Protein AF-A0A5S5BSA8-F1 (afdb_monomer_lite)

Sequence (87 aa):
MLLSEHMKETADIISGFTTGTMFVLGGIVGLQLKNGEQLFLNDSDLIEVRNDTQYIRVSVQQIIETRTDEGWPLFGGVYTRVKKGRV

Secondary structure (DSSP, 8-state):
--HHHHHHHHHHHHTT-EEEEEEEETTEEEEE-TTS-EEE--TTSEEEEEETTEEEEE-HHHHHH-B-TTS-BTTTT-EEEEEPPP-

pLDDT: mean 92.15, std 8.95, range [49.72, 98.06]

Radius of gyration: 12.74 Å; chains: 1; bounding box: 29×34×28 Å

Foldseek 3Di:
DPVVVVVVVVVLVVVVWQKAFWAADPLWIWGQHPVRDIGTDAQLKFKWFDDPPDTDTDGSVCQSPDADPVRHRPRGGTIMIMDGGDD

Structure (mmCIF, N/CA/C/O backbone):
data_AF-A0A5S5BSA8-F1
#
_entry.id   AF-A0A5S5BSA8-F1
#
loop_
_atom_site.group_PDB
_atom_site.id
_atom_site.type_symbol
_atom_site.label_atom_id
_atom_site.label_alt_id
_atom_site.label_comp_id
_atom_site.label_asym_id
_atom_site.label_entity_id
_atom_site.label_seq_id
_atom_site.pdbx_PDB_ins_code
_atom_site.Cartn_x
_atom_site.Cartn_y
_atom_site.Cartn_z
_atom_site.occupancy
_atom_site.B_iso_or_equiv
_atom_site.auth_seq_id
_atom_site.auth_comp_id
_atom_site.auth_asym_id
_atom_site.auth_atom_id
_atom_site.pdbx_PDB_model_num
ATOM 1 N N . MET A 1 1 ? 15.548 -14.687 -5.045 1.00 55.50 1 MET A N 1
ATOM 2 C CA . MET A 1 1 ? 15.576 -13.914 -6.307 1.00 55.50 1 MET A CA 1
ATOM 3 C C . MET A 1 1 ? 15.365 -12.436 -5.968 1.00 55.50 1 MET A C 1
ATOM 5 O O . MET A 1 1 ? 14.236 -11.983 -5.936 1.00 55.50 1 MET A O 1
ATOM 9 N N . LEU A 1 2 ? 16.432 -11.706 -5.619 1.00 64.31 2 LEU A N 1
ATOM 10 C CA . LEU A 1 2 ? 16.348 -10.311 -5.136 1.00 64.31 2 LEU A CA 1
ATOM 11 C C . LEU A 1 2 ? 16.287 -9.288 -6.284 1.00 64.31 2 LEU A C 1
ATOM 13 O O . LEU A 1 2 ? 15.587 -8.287 -6.193 1.00 64.31 2 LEU A O 1
ATOM 17 N N . LEU A 1 3 ? 16.965 -9.573 -7.401 1.00 71.19 3 LEU A N 1
ATOM 18 C CA . LEU A 1 3 ? 17.096 -8.635 -8.518 1.00 71.19 3 LEU A CA 1
ATOM 19 C C . LEU A 1 3 ? 15.749 -8.292 -9.176 1.00 71.19 3 LEU A C 1
ATOM 21 O O . LEU A 1 3 ? 15.471 -7.126 -9.435 1.00 71.19 3 LEU A O 1
ATOM 25 N N . SER A 1 4 ? 14.888 -9.292 -9.397 1.00 81.69 4 SER A N 1
ATOM 26 C CA . SER A 1 4 ? 13.584 -9.065 -10.034 1.00 81.69 4 SER A CA 1
ATOM 27 C C . SER A 1 4 ? 12.656 -8.194 -9.188 1.00 81.69 4 SER A C 1
ATOM 29 O O . SER A 1 4 ? 11.865 -7.448 -9.755 1.00 81.69 4 SER A O 1
ATOM 31 N N . GLU A 1 5 ? 12.731 -8.283 -7.861 1.00 81.25 5 GLU A N 1
ATOM 32 C CA . GLU A 1 5 ? 11.871 -7.507 -6.965 1.00 81.25 5 GLU A CA 1
ATOM 33 C C . GLU A 1 5 ? 12.329 -6.048 -6.886 1.00 81.25 5 GLU A C 1
ATOM 35 O O . GLU A 1 5 ? 11.511 -5.141 -7.027 1.00 81.25 5 GLU A O 1
ATOM 40 N N . HIS A 1 6 ? 13.643 -5.812 -6.812 1.00 83.69 6 HIS A N 1
ATOM 41 C CA . HIS A 1 6 ? 14.207 -4.462 -6.896 1.00 83.69 6 HIS A CA 1
ATOM 42 C C . HIS A 1 6 ? 13.894 -3.764 -8.227 1.00 83.69 6 HIS A C 1
ATOM 44 O O . HIS A 1 6 ? 13.636 -2.560 -8.243 1.00 83.69 6 HIS A O 1
ATOM 50 N N . MET A 1 7 ? 13.876 -4.501 -9.343 1.00 89.06 7 MET A N 1
ATOM 51 C CA . MET A 1 7 ? 13.493 -3.944 -10.646 1.00 89.06 7 MET A CA 1
ATOM 52 C C . MET A 1 7 ? 12.013 -3.549 -10.705 1.00 89.06 7 MET A C 1
ATOM 54 O O . MET A 1 7 ? 11.699 -2.480 -11.225 1.00 89.06 7 MET A O 1
ATOM 58 N N . LYS A 1 8 ? 11.108 -4.375 -10.162 1.00 89.38 8 LYS A N 1
ATOM 59 C CA . LYS A 1 8 ? 9.665 -4.070 -10.125 1.00 89.38 8 LYS A CA 1
ATOM 60 C C . LYS A 1 8 ? 9.380 -2.830 -9.289 1.00 89.38 8 LYS A C 1
ATOM 62 O O . LYS A 1 8 ? 8.686 -1.931 -9.743 1.00 89.38 8 LYS A O 1
ATOM 67 N N . GLU A 1 9 ? 9.991 -2.746 -8.115 1.00 91.31 9 GLU A N 1
ATOM 68 C CA . GLU A 1 9 ? 9.870 -1.573 -7.255 1.00 91.31 9 GLU A CA 1
ATOM 69 C C . GLU A 1 9 ? 10.425 -0.311 -7.924 1.00 91.31 9 GLU A C 1
ATOM 71 O O . GLU A 1 9 ? 9.804 0.745 -7.875 1.00 91.31 9 GLU A O 1
ATOM 76 N N . THR A 1 10 ? 11.564 -0.422 -8.614 1.00 92.88 10 THR A N 1
ATOM 77 C CA . THR A 1 10 ? 12.127 0.699 -9.378 1.00 92.88 10 THR A CA 1
ATOM 78 C C . THR A 1 10 ? 11.165 1.152 -10.480 1.00 92.88 10 THR A C 1
ATOM 80 O O . THR A 1 10 ? 10.976 2.352 -10.673 1.00 92.88 10 THR A O 1
ATOM 83 N N . ALA A 1 11 ? 10.509 0.219 -11.177 1.00 93.12 11 ALA A N 1
ATOM 84 C CA . ALA A 1 11 ? 9.499 0.539 -12.183 1.00 93.12 11 ALA A CA 1
ATOM 85 C C . ALA A 1 11 ? 8.261 1.229 -11.576 1.00 93.12 11 ALA A C 1
ATOM 87 O O . ALA A 1 11 ? 7.745 2.182 -12.165 1.00 93.12 11 ALA A O 1
ATOM 88 N N . ASP A 1 12 ? 7.813 0.799 -10.394 1.00 94.69 12 ASP A N 1
ATOM 89 C CA . ASP A 1 12 ? 6.713 1.439 -9.662 1.00 94.69 12 ASP A CA 1
ATOM 90 C C . ASP A 1 12 ? 7.060 2.883 -9.270 1.00 94.69 12 ASP A C 1
ATOM 92 O O . ASP A 1 12 ? 6.267 3.798 -9.510 1.00 94.69 12 ASP A O 1
ATOM 96 N N . ILE A 1 13 ? 8.270 3.104 -8.748 1.00 93.94 13 ILE A N 1
ATOM 97 C CA . ILE A 1 13 ? 8.771 4.436 -8.378 1.00 93.94 13 ILE A CA 1
ATOM 98 C C . ILE A 1 13 ? 8.849 5.348 -9.608 1.00 93.94 13 ILE A C 1
ATOM 100 O O . ILE A 1 13 ? 8.341 6.469 -9.578 1.00 93.94 13 ILE A O 1
ATOM 104 N N . ILE A 1 14 ? 9.415 4.866 -10.722 1.00 95.69 14 ILE A N 1
ATOM 105 C CA . ILE A 1 14 ? 9.477 5.617 -11.991 1.00 95.69 14 ILE A CA 1
ATOM 106 C C . ILE A 1 14 ? 8.069 5.943 -12.512 1.00 95.69 14 ILE A C 1
ATOM 108 O O . ILE A 1 14 ? 7.848 7.007 -13.088 1.00 95.69 14 ILE A O 1
ATOM 112 N N . SER A 1 15 ? 7.092 5.070 -12.258 1.00 94.06 15 SER A N 1
ATOM 113 C CA . SER A 1 15 ? 5.679 5.279 -12.611 1.00 94.06 15 SER A CA 1
ATOM 114 C C . SER A 1 15 ? 4.946 6.257 -11.677 1.00 94.06 15 SER A C 1
ATOM 116 O O . SER A 1 15 ? 3.731 6.460 -11.813 1.00 94.06 15 SER A O 1
ATOM 118 N N . GLY A 1 16 ? 5.669 6.871 -10.736 1.00 94.62 16 GLY A N 1
ATOM 119 C CA . GLY A 1 16 ? 5.186 7.901 -9.823 1.00 94.62 16 GLY A CA 1
ATOM 120 C C . GLY A 1 16 ? 4.465 7.360 -8.593 1.00 94.62 16 GLY A C 1
ATOM 121 O O . GLY A 1 16 ? 3.652 8.083 -8.021 1.00 94.62 16 GLY A O 1
ATOM 122 N N . PHE A 1 17 ? 4.688 6.099 -8.220 1.00 96.81 17 PHE A N 1
ATOM 123 C CA . PHE A 1 17 ? 4.172 5.554 -6.968 1.00 96.81 17 PHE A CA 1
ATOM 124 C C . PHE A 1 17 ? 5.177 5.718 -5.827 1.00 96.81 17 PHE A C 1
ATOM 126 O O . PHE A 1 17 ? 6.383 5.559 -6.005 1.00 96.81 17 PHE A O 1
ATOM 133 N N . THR A 1 18 ? 4.656 5.932 -4.624 1.00 97.00 18 THR A N 1
ATOM 134 C CA . THR A 1 18 ? 5.385 5.695 -3.378 1.00 97.00 18 THR A CA 1
ATOM 135 C C . THR A 1 18 ? 5.177 4.243 -2.963 1.00 97.00 18 THR A C 1
ATOM 137 O O . THR A 1 18 ? 4.039 3.780 -2.901 1.00 97.00 18 THR A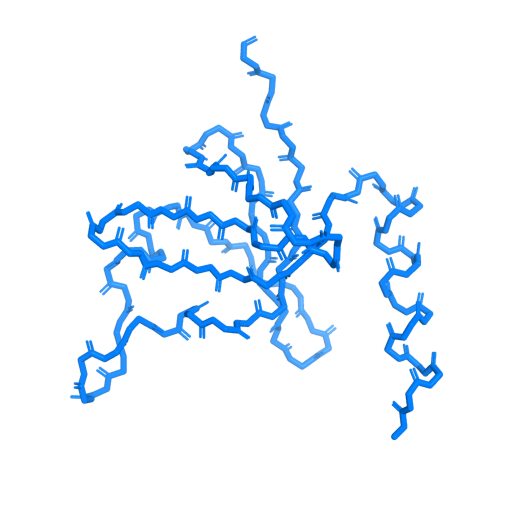 O 1
ATOM 140 N N . THR A 1 19 ? 6.252 3.515 -2.675 1.00 97.12 19 THR A N 1
ATOM 141 C CA . THR A 1 19 ? 6.207 2.073 -2.388 1.00 97.12 19 THR A CA 1
ATOM 142 C C . THR A 1 19 ? 6.669 1.763 -0.970 1.00 97.12 19 THR A C 1
ATOM 144 O O . THR A 1 19 ? 7.573 2.418 -0.450 1.00 97.12 19 THR A O 1
ATOM 147 N N . GLY A 1 20 ? 6.097 0.733 -0.355 1.00 96.75 20 GLY A N 1
ATOM 148 C CA . GLY A 1 20 ? 6.489 0.294 0.981 1.00 96.75 20 GLY A CA 1
ATOM 149 C C . GLY A 1 20 ? 5.667 -0.884 1.488 1.00 96.75 20 GLY A C 1
ATOM 150 O O . GLY A 1 20 ? 4.978 -1.559 0.720 1.00 96.75 20 GLY A O 1
ATOM 151 N N . THR A 1 21 ? 5.740 -1.115 2.793 1.00 97.38 21 THR A N 1
ATOM 152 C CA . THR A 1 21 ? 5.006 -2.185 3.474 1.00 97.38 21 THR A CA 1
ATOM 153 C C . THR A 1 21 ? 3.782 -1.610 4.170 1.00 97.38 21 THR A C 1
ATOM 155 O O . THR A 1 21 ? 3.897 -0.667 4.951 1.00 97.38 21 THR A O 1
ATOM 158 N N . MET A 1 22 ? 2.604 -2.165 3.898 1.00 97.44 22 MET A N 1
ATOM 159 C CA . MET A 1 22 ? 1.365 -1.744 4.552 1.00 97.44 22 MET A CA 1
ATOM 160 C C . MET A 1 22 ? 1.387 -2.082 6.045 1.00 97.44 22 MET A C 1
ATOM 162 O O . MET A 1 22 ? 1.741 -3.199 6.428 1.00 97.44 22 MET A O 1
ATOM 166 N N . PHE A 1 23 ? 0.926 -1.158 6.882 1.00 96.75 23 PHE A N 1
ATOM 167 C CA . PHE A 1 23 ? 0.605 -1.429 8.278 1.00 96.75 23 PHE A CA 1
ATOM 168 C C . PHE A 1 23 ? -0.830 -1.010 8.601 1.00 96.75 23 PHE A C 1
ATOM 170 O O . PHE A 1 23 ? -1.353 -0.033 8.063 1.00 96.75 23 PHE A O 1
ATOM 177 N N . VAL A 1 24 ? -1.450 -1.758 9.515 1.00 95.56 24 VAL A N 1
ATOM 178 C CA . VAL A 1 24 ? -2.775 -1.468 10.068 1.00 95.56 24 VAL A CA 1
ATOM 179 C C . VAL A 1 24 ? -2.657 -1.511 11.587 1.00 95.56 24 VAL A C 1
ATOM 181 O O . VAL A 1 24 ? -2.379 -2.568 12.151 1.00 95.56 24 VAL A O 1
ATOM 184 N N . LEU A 1 25 ? -2.835 -0.371 12.253 1.00 91.31 25 LEU A N 1
ATOM 185 C CA . LEU A 1 25 ? -2.688 -0.254 13.706 1.00 91.31 25 LEU A CA 1
ATOM 186 C C . LEU A 1 25 ? -3.806 0.611 14.282 1.00 91.31 25 LEU A C 1
ATOM 188 O O . LEU A 1 25 ? -3.929 1.779 13.932 1.00 91.31 25 LEU A O 1
ATOM 192 N N . GLY A 1 26 ? -4.627 0.047 15.171 1.00 86.81 26 GLY A N 1
ATOM 193 C CA . GLY A 1 26 ? -5.683 0.806 15.856 1.00 86.81 26 GLY A CA 1
ATOM 194 C C . GLY A 1 26 ? -6.689 1.483 14.913 1.00 86.81 26 GLY A C 1
ATOM 195 O O . GLY A 1 26 ? -7.159 2.572 15.214 1.00 86.81 26 GLY A O 1
ATOM 196 N N . GLY A 1 27 ? -6.977 0.877 13.754 1.00 88.25 27 GLY A N 1
ATOM 197 C CA . GLY A 1 27 ? -7.851 1.458 12.722 1.00 88.25 27 GLY A CA 1
ATOM 198 C C . GLY A 1 27 ? -7.169 2.482 11.807 1.00 88.25 27 GLY A C 1
ATOM 199 O O . GLY A 1 27 ? -7.803 2.993 10.893 1.00 88.25 27 GLY A O 1
ATOM 200 N N . ILE A 1 28 ? -5.881 2.760 12.013 1.00 93.94 28 ILE A N 1
ATOM 201 C CA . ILE A 1 28 ? -5.077 3.614 11.138 1.00 93.94 28 ILE A CA 1
ATOM 202 C C . ILE A 1 28 ? -4.383 2.741 10.097 1.00 93.94 28 ILE A C 1
ATOM 204 O O . ILE A 1 28 ? -3.814 1.698 10.427 1.00 93.94 28 ILE A O 1
ATOM 208 N N . VAL A 1 29 ? -4.407 3.199 8.848 1.00 96.44 29 VAL A N 1
ATOM 209 C CA . VAL A 1 29 ? -3.738 2.562 7.715 1.00 96.44 29 VAL A CA 1
ATOM 210 C C . VAL A 1 29 ? -2.576 3.432 7.261 1.00 96.44 29 VAL A C 1
ATOM 212 O O . VAL A 1 29 ? -2.708 4.651 7.113 1.00 96.44 29 VAL A O 1
ATOM 215 N N . GLY A 1 30 ? -1.428 2.809 7.025 1.00 96.62 30 GLY A N 1
ATOM 216 C CA . GLY A 1 30 ? -0.246 3.519 6.573 1.00 96.62 30 GLY A CA 1
ATOM 217 C C . GLY A 1 30 ? 0.731 2.647 5.806 1.00 96.62 30 GLY A C 1
ATOM 218 O O . GLY A 1 30 ? 0.601 1.428 5.726 1.00 96.62 30 GLY A O 1
ATOM 219 N N . LEU A 1 31 ? 1.732 3.306 5.240 1.00 97.38 31 LEU A N 1
ATOM 220 C CA . LEU A 1 31 ? 2.821 2.697 4.501 1.00 97.38 31 LEU A CA 1
ATOM 221 C C . LEU A 1 31 ? 4.128 2.950 5.251 1.00 97.38 31 LEU A C 1
ATOM 223 O O . LEU A 1 31 ? 4.501 4.101 5.474 1.00 97.38 31 LEU A O 1
ATOM 227 N N . GLN A 1 32 ? 4.827 1.886 5.632 1.00 97.75 32 GLN A N 1
ATOM 228 C CA . GLN A 1 32 ? 6.196 1.968 6.119 1.00 97.75 32 GLN A CA 1
ATOM 229 C C . GLN A 1 32 ? 7.145 1.956 4.921 1.00 97.75 32 GLN A C 1
ATOM 231 O O . GLN A 1 32 ? 7.213 0.984 4.163 1.00 97.75 32 GLN A O 1
ATOM 236 N N . LEU A 1 33 ? 7.866 3.055 4.740 1.00 96.06 33 LEU A N 1
ATOM 237 C CA . LEU A 1 33 ? 8.853 3.214 3.685 1.00 96.06 33 LEU A CA 1
ATOM 238 C C . LEU A 1 33 ? 10.158 2.503 4.063 1.00 96.06 33 LEU A C 1
ATOM 240 O O . LEU A 1 33 ? 10.446 2.252 5.235 1.00 96.06 33 LEU A O 1
ATOM 244 N N . LYS A 1 34 ? 11.001 2.214 3.068 1.00 91.81 34 LYS A N 1
ATOM 245 C CA . LYS A 1 34 ? 12.300 1.552 3.294 1.00 91.81 34 LYS A CA 1
ATOM 246 C C . LYS A 1 34 ? 13.266 2.333 4.181 1.00 91.81 34 LYS A C 1
ATOM 248 O O . LYS A 1 34 ? 14.125 1.727 4.811 1.00 91.81 34 LYS A O 1
ATOM 253 N N . ASN A 1 35 ? 13.144 3.658 4.214 1.00 92.31 35 ASN A N 1
ATOM 254 C CA . ASN A 1 35 ? 13.934 4.527 5.088 1.00 92.31 35 ASN A CA 1
ATOM 255 C C . ASN A 1 35 ? 13.416 4.541 6.544 1.00 92.31 35 ASN A C 1
ATOM 257 O O . ASN A 1 35 ? 13.996 5.227 7.379 1.00 92.31 35 ASN A O 1
ATOM 261 N N . GLY A 1 36 ? 12.346 3.799 6.853 1.00 92.81 36 GLY A N 1
ATOM 262 C CA . GLY A 1 36 ? 11.727 3.736 8.176 1.00 92.81 36 GLY A CA 1
ATOM 263 C C . GLY A 1 36 ? 10.643 4.788 8.423 1.00 92.81 36 GLY A C 1
ATOM 264 O O . GLY A 1 36 ? 9.959 4.701 9.442 1.00 92.81 36 GLY A O 1
ATOM 265 N N . GLU A 1 37 ? 10.443 5.743 7.510 1.00 96.31 37 GLU A N 1
ATOM 266 C CA . GLU A 1 37 ? 9.363 6.727 7.614 1.00 96.31 37 GLU A CA 1
ATOM 267 C C . GLU A 1 37 ? 7.986 6.072 7.451 1.00 96.31 37 GLU A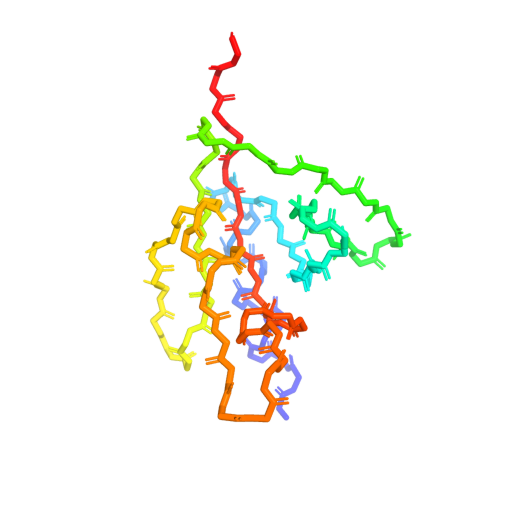 C 1
ATOM 269 O O . GLU A 1 37 ? 7.825 5.052 6.775 1.00 96.31 37 GLU A O 1
ATOM 274 N N . GLN A 1 38 ? 6.976 6.686 8.067 1.00 96.12 38 GLN A N 1
ATOM 275 C CA . GLN A 1 38 ? 5.587 6.250 7.982 1.00 96.12 38 GLN A CA 1
ATOM 276 C C . GLN A 1 38 ? 4.758 7.286 7.233 1.00 96.12 38 GLN A C 1
ATOM 278 O O . GLN A 1 38 ? 4.747 8.467 7.579 1.00 96.12 38 GLN A O 1
ATOM 283 N N . LEU A 1 39 ? 4.030 6.822 6.224 1.00 95.50 39 LEU A N 1
ATOM 284 C CA . LEU A 1 39 ? 3.099 7.623 5.447 1.00 95.50 39 LEU A CA 1
ATOM 285 C C . LEU A 1 39 ? 1.671 7.180 5.758 1.00 95.50 39 LEU A C 1
ATOM 287 O O . LEU A 1 39 ? 1.277 6.069 5.416 1.00 95.50 39 LEU A O 1
ATOM 291 N N . PHE A 1 40 ? 0.881 8.054 6.375 1.00 96.25 40 PHE A N 1
ATOM 292 C CA . PHE A 1 40 ? -0.528 7.776 6.655 1.00 96.25 40 PHE A CA 1
ATOM 293 C C . PHE A 1 40 ? -1.378 7.893 5.390 1.00 96.25 40 PHE A C 1
ATOM 295 O O . PHE A 1 40 ? -1.167 8.798 4.569 1.00 96.25 40 PHE A O 1
ATOM 302 N N . LEU A 1 41 ? -2.318 6.963 5.231 1.00 95.69 41 LEU A N 1
ATOM 303 C CA . LEU A 1 41 ? -3.177 6.849 4.056 1.00 95.69 41 LEU A CA 1
ATOM 304 C C . LEU A 1 41 ? -4.617 7.241 4.388 1.00 95.69 41 LEU A C 1
ATOM 306 O O . LEU A 1 41 ? -5.075 7.073 5.517 1.00 95.69 41 LEU A O 1
ATOM 310 N N . ASN A 1 42 ? -5.326 7.771 3.395 1.00 95.06 42 ASN A N 1
ATOM 311 C CA . ASN A 1 42 ? -6.746 8.106 3.496 1.00 95.06 42 ASN A CA 1
ATOM 312 C C . ASN A 1 42 ? -7.490 7.743 2.197 1.00 95.06 42 ASN A C 1
ATOM 314 O O . ASN A 1 42 ? -6.877 7.316 1.221 1.00 95.06 42 ASN A O 1
ATOM 318 N N . ASP A 1 43 ? -8.809 7.932 2.173 1.00 93.88 43 ASP A N 1
ATOM 319 C CA . ASP A 1 43 ? -9.660 7.523 1.046 1.00 93.88 43 ASP A CA 1
ATOM 320 C C . ASP A 1 43 ? -9.426 8.295 -0.263 1.00 93.88 43 ASP A C 1
ATOM 322 O O . ASP A 1 43 ? -9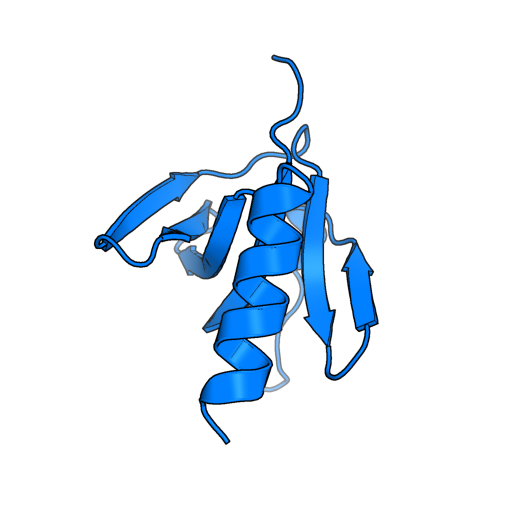.896 7.867 -1.318 1.00 93.88 43 ASP A O 1
ATOM 326 N N . SER A 1 44 ? -8.696 9.415 -0.234 1.00 94.88 44 SER A N 1
ATOM 327 C CA . SER A 1 44 ? -8.302 10.121 -1.462 1.00 94.88 44 SER A CA 1
ATOM 328 C C . SER A 1 44 ? -7.122 9.452 -2.176 1.00 94.88 44 SER A C 1
ATOM 330 O O . SER A 1 44 ? -6.887 9.714 -3.358 1.00 94.88 44 SER A O 1
ATOM 332 N N . ASP A 1 45 ? -6.388 8.576 -1.485 1.00 96.25 45 ASP A N 1
ATOM 333 C CA . ASP A 1 45 ? -5.208 7.914 -2.020 1.00 96.25 45 ASP A CA 1
ATOM 334 C C . ASP A 1 45 ? -5.581 6.752 -2.953 1.00 96.25 45 ASP A C 1
ATOM 336 O O . ASP A 1 45 ? -6.480 5.950 -2.690 1.00 96.25 45 ASP A O 1
ATOM 340 N N . LEU A 1 46 ? -4.841 6.613 -4.055 1.00 97.38 46 LEU A N 1
ATOM 341 C CA . LEU A 1 46 ? -4.875 5.399 -4.865 1.00 97.38 46 LEU A CA 1
ATOM 342 C C . LEU A 1 46 ? -3.951 4.371 -4.216 1.00 97.38 46 LEU A C 1
ATOM 344 O O . LEU A 1 46 ? -2.731 4.499 -4.321 1.00 97.38 46 LEU A O 1
ATOM 348 N N . ILE A 1 47 ? -4.536 3.363 -3.574 1.00 97.81 47 ILE A N 1
ATOM 349 C CA . ILE A 1 47 ? -3.815 2.312 -2.856 1.00 97.81 47 ILE A CA 1
ATOM 350 C C . ILE A 1 47 ? -3.917 1.004 -3.635 1.00 97.81 47 ILE A C 1
ATOM 352 O O . ILE A 1 47 ? -5.014 0.537 -3.952 1.00 97.81 47 ILE A O 1
ATOM 356 N N . GLU A 1 48 ? -2.768 0.404 -3.932 1.00 98.06 48 GLU A N 1
ATOM 357 C CA . GLU A 1 48 ? -2.687 -0.870 -4.634 1.00 98.06 48 GLU A CA 1
ATOM 358 C C . GLU A 1 48 ? -1.768 -1.839 -3.893 1.00 98.06 48 GLU A C 1
ATOM 360 O O . GLU A 1 48 ? -0.585 -1.567 -3.674 1.00 98.06 48 GLU A O 1
ATOM 365 N N . VAL A 1 49 ? -2.322 -2.994 -3.533 1.00 96.81 49 VAL A N 1
ATOM 366 C CA . VAL A 1 49 ? -1.598 -4.090 -2.891 1.00 96.81 49 VAL A CA 1
ATOM 367 C C . VAL A 1 49 ? -1.158 -5.077 -3.955 1.00 96.81 49 VAL A C 1
ATOM 369 O O . VAL A 1 49 ? -1.927 -5.428 -4.855 1.00 96.81 49 VAL A O 1
ATOM 372 N N . ARG A 1 50 ? 0.080 -5.552 -3.852 1.00 94.62 50 ARG A N 1
ATOM 373 C CA . ARG A 1 50 ? 0.583 -6.570 -4.764 1.00 94.62 50 ARG A CA 1
ATOM 374 C C . ARG A 1 50 ? 0.123 -7.960 -4.339 1.00 94.62 50 ARG A C 1
ATOM 376 O O . ARG A 1 50 ? 0.389 -8.393 -3.223 1.00 94.62 50 ARG A O 1
ATOM 383 N N . ASN A 1 51 ? -0.506 -8.662 -5.273 1.00 92.50 51 ASN A N 1
ATOM 384 C CA . ASN A 1 51 ? -0.866 -10.067 -5.169 1.00 92.50 51 ASN A CA 1
ATOM 385 C C . ASN A 1 51 ? -0.179 -10.821 -6.314 1.00 92.50 51 ASN A C 1
ATOM 387 O O . ASN A 1 51 ? -0.583 -10.718 -7.475 1.00 92.50 51 ASN A O 1
ATOM 391 N N . ASP A 1 52 ? 0.921 -11.502 -5.999 1.00 88.69 52 ASP A N 1
ATOM 392 C CA . ASP A 1 52 ? 1.815 -12.161 -6.955 1.00 88.69 52 ASP A CA 1
ATOM 393 C C . ASP A 1 52 ? 2.321 -11.237 -8.084 1.00 88.69 52 ASP A C 1
ATOM 395 O O . ASP A 1 52 ? 3.287 -10.472 -7.926 1.00 88.69 52 ASP A O 1
ATOM 399 N N . THR A 1 53 ? 1.682 -11.339 -9.252 1.00 86.94 53 THR A N 1
ATOM 400 C CA . THR A 1 53 ? 2.018 -10.621 -10.491 1.00 86.94 53 THR A CA 1
ATOM 401 C C . THR A 1 53 ? 1.085 -9.448 -10.772 1.00 86.94 53 THR A C 1
ATOM 403 O O . THR A 1 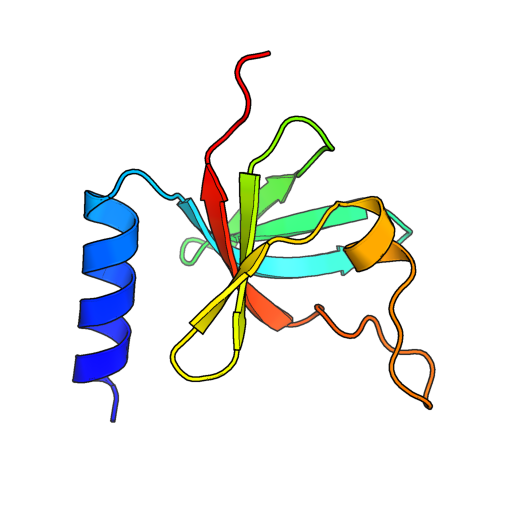53 ? 1.316 -8.703 -11.723 1.00 86.94 53 THR A O 1
ATOM 406 N N . GLN A 1 54 ? 0.048 -9.269 -9.954 1.00 92.31 54 GLN A N 1
ATOM 407 C CA . GLN A 1 54 ? -0.993 -8.272 -10.156 1.00 92.31 54 GLN A CA 1
ATOM 408 C C . GLN A 1 54 ? -1.033 -7.272 -9.005 1.00 92.31 54 GLN A C 1
ATOM 410 O O . GLN A 1 54 ? -0.615 -7.552 -7.882 1.00 92.31 54 GLN A O 1
ATOM 415 N N . TYR A 1 55 ? -1.571 -6.096 -9.305 1.00 95.56 55 TYR A N 1
ATOM 416 C CA . TYR A 1 55 ? -1.893 -5.080 -8.316 1.00 95.56 55 TYR A CA 1
ATOM 417 C C . TYR A 1 55 ? -3.405 -5.018 -8.170 1.00 95.56 55 TYR A C 1
ATOM 419 O O . TYR A 1 55 ? -4.125 -4.883 -9.160 1.00 95.56 55 TYR A O 1
ATOM 427 N N . ILE A 1 56 ? -3.874 -5.132 -6.933 1.00 96.75 56 ILE A N 1
ATOM 428 C CA . ILE A 1 56 ? -5.287 -5.052 -6.586 1.00 96.75 56 ILE A CA 1
ATOM 429 C C . ILE A 1 56 ? -5.506 -3.720 -5.888 1.00 96.75 56 ILE A C 1
ATOM 431 O O . ILE A 1 56 ? -4.872 -3.423 -4.872 1.00 96.75 56 ILE A O 1
ATOM 435 N N . ARG A 1 57 ? -6.411 -2.914 -6.440 1.00 96.88 57 ARG A N 1
ATOM 436 C CA . ARG A 1 57 ? -6.829 -1.665 -5.813 1.00 96.88 57 ARG A CA 1
ATOM 437 C C . ARG A 1 57 ? -7.703 -1.963 -4.600 1.00 96.88 57 ARG A C 1
ATOM 439 O O . ARG A 1 57 ? -8.641 -2.750 -4.701 1.00 96.88 57 ARG A O 1
ATOM 446 N N . VAL A 1 58 ? -7.417 -1.292 -3.490 1.00 96.81 58 VAL A N 1
ATOM 447 C CA . VAL A 1 58 ? -8.143 -1.442 -2.223 1.00 96.81 58 VAL A CA 1
ATOM 448 C C . VAL A 1 58 ? -8.463 -0.074 -1.621 1.00 96.81 58 VAL A C 1
ATOM 450 O O . VAL A 1 58 ? -7.699 0.874 -1.793 1.00 96.81 58 VAL A O 1
ATOM 453 N N . SER A 1 59 ? -9.601 0.050 -0.939 1.00 96.44 59 SER A N 1
ATOM 454 C CA . SER A 1 59 ? -9.931 1.237 -0.135 1.00 96.44 59 SER A CA 1
ATOM 455 C C . SER A 1 59 ? -9.372 1.126 1.285 1.00 96.44 59 SER A C 1
ATOM 457 O O . SER A 1 59 ? -9.074 0.027 1.760 1.00 96.44 59 SER A O 1
ATOM 459 N N . VAL A 1 60 ? -9.275 2.251 2.004 1.00 96.19 60 VAL A N 1
ATOM 460 C CA . VAL A 1 60 ? -8.883 2.241 3.424 1.00 96.19 60 VAL A CA 1
ATOM 461 C C . VAL A 1 60 ? -9.863 1.407 4.244 1.00 96.19 60 VAL A C 1
ATOM 463 O O . VAL A 1 60 ? -9.433 0.593 5.058 1.00 96.19 60 VAL A O 1
ATOM 466 N N . GLN A 1 61 ? -11.165 1.523 3.972 1.00 95.75 61 GLN A N 1
ATOM 467 C CA . GLN A 1 61 ? -12.181 0.698 4.624 1.00 95.75 61 GLN A CA 1
ATOM 468 C C . GLN A 1 61 ? -11.940 -0.803 4.400 1.00 95.75 61 GLN A C 1
ATOM 470 O O . GLN A 1 61 ? -11.907 -1.563 5.364 1.00 95.75 61 GLN A O 1
ATOM 475 N N . GLN A 1 62 ? -11.687 -1.236 3.158 1.00 96.38 62 GLN A N 1
ATOM 476 C CA . GLN A 1 62 ? -11.374 -2.642 2.872 1.00 96.38 62 GLN A CA 1
ATOM 477 C C . GLN A 1 62 ? -10.123 -3.102 3.624 1.00 96.38 62 GLN A C 1
ATOM 479 O O . GLN A 1 62 ? -10.105 -4.208 4.163 1.00 96.38 62 GLN A O 1
ATOM 484 N N . ILE A 1 63 ? -9.096 -2.254 3.710 1.00 96.44 63 ILE A N 1
ATOM 485 C CA . ILE A 1 63 ? -7.868 -2.563 4.449 1.00 96.44 63 ILE A CA 1
ATOM 486 C C . ILE A 1 63 ? -8.147 -2.743 5.948 1.00 96.44 63 ILE A C 1
ATOM 488 O O . ILE A 1 63 ? -7.633 -3.672 6.576 1.00 96.44 63 ILE A O 1
ATOM 492 N N . ILE A 1 64 ? -8.985 -1.877 6.519 1.00 95.75 64 ILE A N 1
ATOM 4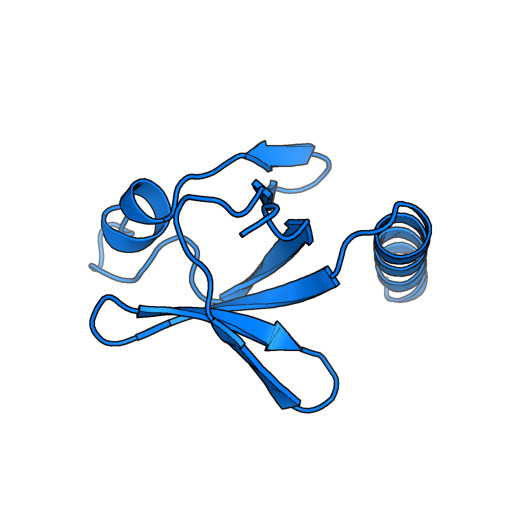93 C CA . ILE A 1 64 ? -9.355 -1.911 7.936 1.00 95.75 64 ILE A CA 1
ATOM 494 C C . ILE A 1 64 ? -10.296 -3.064 8.251 1.00 95.75 64 ILE A C 1
ATOM 496 O O . ILE A 1 64 ? -10.204 -3.582 9.354 1.00 95.75 64 ILE A O 1
ATOM 500 N N . GLU A 1 65 ? -11.183 -3.481 7.359 1.00 95.75 65 GLU A N 1
ATOM 501 C CA . GLU A 1 65 ? -12.218 -4.473 7.683 1.00 95.75 65 GLU A CA 1
ATOM 502 C C . GLU A 1 65 ? -11.815 -5.900 7.309 1.00 95.75 65 GLU A C 1
ATOM 504 O O . GLU A 1 65 ? -12.247 -6.852 7.956 1.00 95.75 65 GLU A O 1
ATOM 509 N N . THR A 1 66 ? -10.945 -6.070 6.311 1.00 95.75 66 THR A N 1
ATOM 510 C CA . THR A 1 66 ? -10.567 -7.409 5.849 1.00 95.75 66 THR A CA 1
ATOM 511 C C . THR A 1 66 ? -9.597 -8.064 6.828 1.00 95.75 66 THR A C 1
ATOM 513 O O . THR A 1 66 ? -8.541 -7.513 7.177 1.00 95.75 66 THR A O 1
ATOM 516 N N . ARG A 1 67 ? -9.963 -9.259 7.288 1.00 95.44 67 ARG A N 1
ATOM 517 C CA . ARG A 1 67 ? -9.213 -10.047 8.264 1.00 95.44 67 ARG A CA 1
ATOM 518 C C . ARG A 1 67 ? -8.986 -11.464 7.763 1.00 95.44 67 ARG A C 1
ATOM 520 O O . ARG A 1 67 ? -9.782 -11.967 6.976 1.00 95.44 67 ARG A O 1
ATOM 527 N N . THR A 1 68 ? -7.902 -12.080 8.221 1.00 93.19 68 THR A N 1
ATOM 528 C CA . THR A 1 68 ? -7.745 -13.537 8.156 1.00 93.19 68 THR A CA 1
ATOM 529 C C . THR A 1 68 ? -8.710 -14.207 9.136 1.00 93.19 68 THR A C 1
ATOM 531 O O . THR A 1 68 ? -9.282 -13.537 10.002 1.00 93.19 68 THR A O 1
ATOM 534 N N . ASP A 1 69 ? -8.861 -15.527 9.039 1.00 95.19 69 ASP A N 1
ATOM 535 C CA . ASP A 1 69 ? -9.731 -16.301 9.935 1.00 95.19 69 ASP A CA 1
ATOM 536 C C . ASP A 1 69 ? -9.301 -16.188 11.411 1.00 95.19 69 ASP A C 1
ATOM 538 O O . ASP A 1 69 ? -10.127 -16.260 12.319 1.00 95.19 69 ASP A O 1
ATOM 542 N N . GLU A 1 70 ? -8.016 -15.931 11.669 1.00 94.44 70 GLU A N 1
ATOM 543 C CA . GLU A 1 70 ? -7.462 -15.703 13.008 1.00 94.44 70 GLU A CA 1
ATOM 544 C C . GLU A 1 70 ? -7.618 -14.252 13.500 1.00 94.44 70 GLU A C 1
ATOM 546 O O . GLU A 1 70 ? -7.179 -13.920 14.602 1.00 94.44 70 GLU A O 1
ATOM 551 N N . GLY A 1 71 ? -8.226 -13.369 12.702 1.00 92.44 71 GLY A N 1
ATOM 552 C CA . GLY A 1 71 ? -8.493 -11.981 13.077 1.00 92.44 71 GLY A CA 1
ATOM 553 C C . GLY A 1 71 ? -7.343 -11.003 12.819 1.00 92.44 71 GLY A C 1
ATOM 554 O O . GLY A 1 71 ? -7.403 -9.864 13.293 1.00 92.44 71 GLY A O 1
ATOM 555 N N . TRP A 1 72 ? -6.315 -11.387 12.054 1.00 92.00 72 TRP A N 1
ATOM 556 C CA . TRP A 1 72 ? -5.227 -10.479 11.670 1.00 92.00 72 TRP A CA 1
ATOM 557 C C . TRP A 1 72 ? -5.615 -9.605 10.473 1.00 92.00 72 TRP A C 1
ATOM 559 O O . TRP A 1 72 ? -6.318 -10.083 9.584 1.00 92.00 72 TRP A O 1
ATOM 569 N N . PRO A 1 73 ? -5.166 -8.337 10.389 1.00 94.50 73 PRO A N 1
ATOM 570 C CA . PRO A 1 73 ? -5.341 -7.517 9.188 1.00 94.50 73 PRO A CA 1
ATOM 571 C C . PRO A 1 73 ? -4.745 -8.204 7.957 1.00 94.50 73 PRO A C 1
ATOM 573 O O . PRO A 1 73 ? -3.529 -8.367 7.883 1.00 94.50 73 PRO A O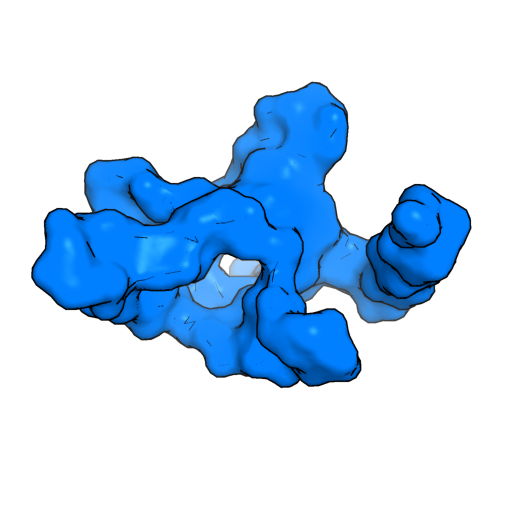 1
ATOM 576 N N . LEU A 1 74 ? -5.585 -8.574 6.980 1.00 95.00 74 LEU A N 1
ATOM 577 C CA . LEU A 1 74 ? -5.149 -9.358 5.813 1.00 95.00 74 LEU A CA 1
ATOM 578 C C . LEU A 1 74 ? -4.039 -8.648 5.028 1.00 95.00 74 LEU A C 1
ATOM 580 O O . LEU A 1 74 ? -3.097 -9.268 4.548 1.00 95.00 74 LEU A O 1
ATOM 584 N N . PHE A 1 75 ? -4.159 -7.329 4.909 1.00 95.25 75 PHE A N 1
ATOM 585 C CA . PHE A 1 75 ? -3.213 -6.500 4.173 1.00 95.25 75 PHE A CA 1
ATOM 586 C C . PHE A 1 75 ? -2.036 -6.030 5.036 1.00 95.25 75 PHE A C 1
ATOM 588 O O . PHE A 1 75 ? -1.206 -5.269 4.560 1.00 95.25 75 PHE A O 1
ATOM 595 N N . GLY A 1 76 ? -1.933 -6.428 6.305 1.00 94.25 76 GLY A N 1
ATOM 596 C CA . GLY A 1 76 ? -0.777 -6.080 7.131 1.00 94.25 76 GLY A CA 1
ATOM 597 C C . GLY A 1 76 ? 0.489 -6.780 6.628 1.00 94.25 76 GLY A C 1
ATOM 598 O O . GLY A 1 76 ? 0.494 -7.989 6.433 1.00 94.25 76 GLY A O 1
ATOM 599 N N . GLY A 1 77 ? 1.576 -6.033 6.425 1.00 94.50 77 GLY A N 1
ATOM 600 C CA . GLY A 1 77 ? 2.869 -6.594 6.018 1.00 94.50 77 GLY A CA 1
ATOM 601 C C . GLY A 1 77 ? 3.043 -6.826 4.513 1.00 94.50 77 GLY A C 1
ATOM 602 O O . GLY A 1 77 ? 4.097 -7.302 4.094 1.00 94.50 77 GLY A O 1
ATOM 603 N N . VAL A 1 78 ? 2.056 -6.476 3.684 1.00 95.19 78 VAL A N 1
ATOM 604 C CA . VAL A 1 78 ? 2.116 -6.690 2.228 1.00 95.19 78 VAL A CA 1
ATOM 605 C C . VAL A 1 78 ? 2.780 -5.521 1.495 1.00 95.19 78 VAL A C 1
ATOM 607 O O . VAL A 1 78 ? 2.641 -4.354 1.882 1.00 95.19 78 VAL A O 1
ATOM 610 N N . TYR A 1 79 ? 3.464 -5.827 0.389 1.00 96.69 79 TYR A N 1
ATOM 611 C CA . TYR A 1 79 ? 4.005 -4.806 -0.508 1.00 96.69 79 TYR A CA 1
ATOM 612 C C . TYR A 1 79 ? 2.867 -3.998 -1.133 1.00 96.69 79 TYR A C 1
ATOM 614 O O . TYR A 1 79 ? 1.957 -4.549 -1.758 1.00 96.69 79 TYR A O 1
ATOM 622 N N . THR A 1 80 ? 2.945 -2.683 -0.978 1.00 97.44 80 THR A N 1
ATOM 623 C CA . THR A 1 80 ? 1.914 -1.745 -1.410 1.00 97.44 80 THR A CA 1
ATOM 624 C C . THR A 1 80 ? 2.553 -0.580 -2.144 1.00 97.44 80 THR A C 1
ATOM 626 O O . THR A 1 80 ? 3.618 -0.086 -1.759 1.00 97.44 80 THR A O 1
ATOM 629 N N . ARG A 1 81 ? 1.874 -0.117 -3.190 1.00 97.50 81 ARG A N 1
ATOM 630 C CA . ARG A 1 81 ? 2.209 1.113 -3.899 1.00 97.50 81 ARG A CA 1
ATOM 631 C C . ARG A 1 81 ? 1.050 2.101 -3.815 1.00 97.50 81 ARG A C 1
ATOM 633 O O . ARG A 1 81 ? -0.117 1.713 -3.851 1.00 97.50 81 ARG A O 1
ATOM 640 N N . VAL A 1 82 ? 1.381 3.379 -3.678 1.00 97.69 82 VAL A N 1
ATOM 641 C CA . VAL A 1 82 ? 0.413 4.450 -3.434 1.00 97.69 82 VAL A CA 1
ATOM 642 C C . VAL A 1 82 ? 0.678 5.634 -4.352 1.00 97.69 82 VAL A C 1
ATOM 644 O O . VAL A 1 82 ? 1.821 6.059 -4.509 1.00 97.69 82 VAL A O 1
ATOM 647 N N . LYS A 1 83 ? -0.384 6.213 -4.918 1.00 96.50 83 LYS A N 1
ATOM 648 C CA . LYS A 1 83 ? -0.364 7.587 -5.440 1.00 96.50 83 LYS A CA 1
ATOM 649 C C . LYS A 1 83 ? -1.230 8.461 -4.553 1.00 96.50 83 LYS A C 1
ATOM 651 O O . LYS A 1 83 ? -2.394 8.135 -4.326 1.00 96.50 83 LYS A O 1
ATOM 656 N N . LYS A 1 84 ? -0.659 9.563 -4.065 1.00 89.88 84 LYS A N 1
ATOM 657 C CA . LYS A 1 84 ? -1.399 10.508 -3.231 1.00 89.88 84 LYS A CA 1
ATOM 658 C C . LYS A 1 84 ? -2.545 11.134 -4.014 1.00 89.88 84 LYS A C 1
ATOM 660 O O . LYS A 1 84 ? -2.350 11.598 -5.141 1.00 89.88 84 LYS A O 1
ATOM 665 N N . GLY A 1 85 ? -3.724 11.140 -3.398 1.00 78.31 85 GLY A N 1
ATOM 666 C CA . GLY A 1 85 ? -4.831 11.964 -3.859 1.00 78.31 85 GLY A CA 1
ATOM 667 C C . GLY A 1 85 ? -4.425 13.433 -3.829 1.00 78.31 85 GLY A C 1
ATOM 668 O O . GLY A 1 85 ? -3.631 13.850 -2.983 1.00 78.31 85 GLY A O 1
ATOM 669 N N . ARG A 1 86 ? -4.940 14.237 -4.764 1.00 59.75 86 ARG A N 1
ATOM 670 C CA . ARG A 1 86 ? -4.882 15.692 -4.585 1.00 59.75 86 ARG A CA 1
ATOM 671 C C . ARG A 1 86 ? -5.791 16.028 -3.403 1.00 59.75 86 ARG A C 1
ATOM 673 O O . ARG A 1 86 ? -6.966 15.671 -3.447 1.00 59.75 86 ARG A O 1
ATOM 680 N N . VAL A 1 87 ? -5.217 16.653 -2.376 1.00 49.72 87 VAL A N 1
ATOM 681 C CA . VAL A 1 87 ? -5.958 17.292 -1.278 1.00 49.72 87 VAL A CA 1
ATOM 682 C C . VAL A 1 87 ? -6.598 18.573 -1.797 1.00 49.72 87 VAL A C 1
ATOM 684 O O . VAL A 1 87 ? -5.919 19.268 -2.591 1.00 49.72 87 VAL A O 1
#

Organism: NCBI:txid582686